Protein AF-A0A955B724-F1 (afdb_monomer_lite)

Secondary structure (DSSP, 8-state):
------HHHHHHHHHHHHTTSSSSHHHHHHHHHHHHHHHHHHS----SS--HHHHHHHTTPPP--TT----TTS-TTS-HHHHHHHHHHHHHHHHHT---

Radius of gyration: 25.25 Å; chains: 1; bounding box: 45×48×59 Å

Foldseek 3Di:
DDDDDPPVVVVVLVVC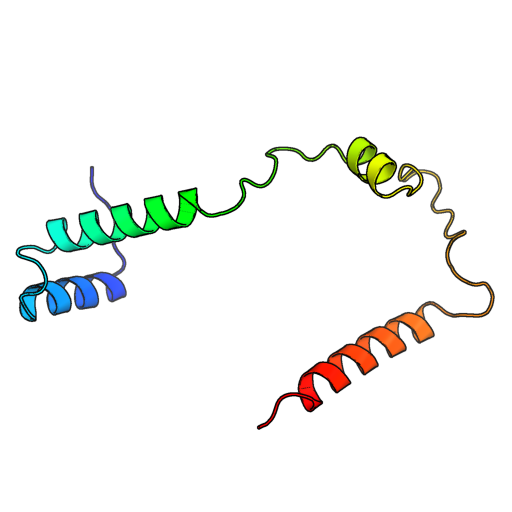CVVVVDVHSVRVVVVVVVVVVVVVVPDPPDPPDDDQCVVCVVVVHPDDDVVDPPPVVDPPPDDPVNVVVVVVVVVVVVVVVDDD

pLDDT: mean 72.62, std 12.62, range [35.91, 89.88]

Sequence (100 aa):
MTLDVPNEYEEILRRAVASGAFASEQEALVRALELLAQQTSQLPRLPDVIDIDELAADQNVGVFHADTPVASIWPEDESADDFLFFLKQTRSENVSGRAP

Structure (mmCIF, N/CA/C/O backbone):
data_AF-A0A955B724-F1
#
_entry.id   AF-A0A955B724-F1
#
loop_
_atom_site.group_PDB
_atom_site.id
_atom_site.type_symbol
_atom_site.label_atom_id
_atom_site.label_alt_id
_atom_site.label_comp_id
_atom_site.label_asym_id
_atom_site.label_entity_id
_atom_site.label_seq_id
_atom_site.pdbx_PDB_ins_code
_atom_site.Cartn_x
_atom_site.Cartn_y
_atom_site.Cartn_z
_atom_site.occupancy
_atom_site.B_iso_or_equiv
_atom_site.auth_seq_id
_atom_site.auth_comp_id
_atom_site.auth_asym_id
_atom_site.auth_atom_id
_atom_site.pdbx_PDB_model_num
ATOM 1 N N . MET A 1 1 ? -8.233 19.807 9.773 1.00 54.94 1 MET A N 1
ATOM 2 C CA . MET A 1 1 ? -7.944 18.886 8.655 1.00 54.94 1 MET A CA 1
ATOM 3 C C . MET A 1 1 ? -9.099 17.904 8.593 1.00 54.94 1 MET A C 1
ATOM 5 O O . MET A 1 1 ? -9.398 17.319 9.624 1.00 54.94 1 MET A O 1
ATOM 9 N N . THR A 1 2 ? -9.792 17.799 7.464 1.00 69.62 2 THR A N 1
ATOM 10 C CA . THR A 1 2 ? -10.919 16.872 7.261 1.00 69.62 2 THR A CA 1
ATOM 11 C C . THR A 1 2 ? -10.471 15.807 6.269 1.00 69.62 2 THR A C 1
ATOM 13 O O . THR A 1 2 ? -10.107 16.150 5.147 1.00 69.62 2 THR A O 1
ATOM 16 N N . LEU A 1 3 ? -10.427 14.548 6.704 1.00 71.50 3 LEU A N 1
ATOM 17 C CA . LEU A 1 3 ? -10.219 13.402 5.821 1.00 71.50 3 LEU A CA 1
ATOM 18 C C . LEU A 1 3 ? -11.588 12.912 5.362 1.00 71.50 3 LEU A C 1
ATOM 20 O O . LEU A 1 3 ? -12.451 12.665 6.200 1.00 71.50 3 LEU A O 1
ATOM 24 N N . ASP A 1 4 ? -11.763 12.795 4.051 1.00 79.62 4 ASP A N 1
ATOM 25 C CA . ASP A 1 4 ? -12.954 12.187 3.469 1.00 79.62 4 ASP A CA 1
ATOM 26 C C . ASP A 1 4 ? -12.738 10.672 3.446 1.00 79.62 4 ASP A C 1
ATOM 28 O O . ASP A 1 4 ? -11.904 10.158 2.695 1.00 79.62 4 ASP A O 1
ATOM 32 N N . VAL A 1 5 ? -13.391 9.974 4.372 1.00 76.00 5 VAL A N 1
ATOM 33 C CA . VAL A 1 5 ? -13.263 8.527 4.541 1.00 76.00 5 VAL A CA 1
ATOM 34 C C . VAL A 1 5 ? -14.445 7.879 3.824 1.00 76.00 5 VAL A C 1
ATOM 36 O O . VAL A 1 5 ? -15.586 8.166 4.178 1.00 76.00 5 VAL A O 1
ATOM 39 N N . PRO A 1 6 ? -14.220 7.004 2.829 1.00 84.50 6 PRO A N 1
ATOM 40 C CA . PRO A 1 6 ? -15.320 6.320 2.162 1.00 84.50 6 PRO A CA 1
ATOM 41 C C . PRO A 1 6 ? -16.178 5.526 3.160 1.00 84.50 6 PRO A C 1
ATOM 43 O O . PRO A 1 6 ? -15.643 4.892 4.071 1.00 84.50 6 PRO A O 1
ATOM 46 N N . ASN A 1 7 ? -17.502 5.517 2.960 1.00 80.44 7 ASN A N 1
ATOM 47 C CA . ASN A 1 7 ? -18.485 4.895 3.868 1.00 80.44 7 ASN A CA 1
ATOM 48 C C . ASN A 1 7 ? -18.147 3.447 4.269 1.00 80.44 7 ASN A C 1
ATOM 50 O O . ASN A 1 7 ? -18.413 3.029 5.393 1.00 80.44 7 ASN A O 1
ATOM 54 N N . GLU A 1 8 ? -17.547 2.681 3.360 1.00 82.00 8 GLU A N 1
ATOM 55 C CA . GLU A 1 8 ? -17.101 1.304 3.602 1.00 82.00 8 GLU A CA 1
ATOM 56 C C . GLU A 1 8 ? -16.079 1.187 4.747 1.00 82.00 8 GLU A C 1
ATOM 58 O O . GLU A 1 8 ? -16.098 0.210 5.494 1.00 82.00 8 GLU A O 1
ATOM 63 N N . TYR A 1 9 ? -15.232 2.199 4.949 1.00 83.19 9 TYR A N 1
ATOM 64 C CA . TYR A 1 9 ? -14.260 2.228 6.043 1.00 83.19 9 TYR A CA 1
ATOM 65 C C . TYR A 1 9 ? -14.847 2.804 7.331 1.00 83.19 9 TYR A C 1
ATOM 67 O O . TYR A 1 9 ? -14.409 2.420 8.416 1.00 83.19 9 TYR A O 1
ATOM 75 N N . GLU A 1 10 ? -15.866 3.663 7.247 1.00 84.31 10 GLU A N 1
ATOM 76 C CA . GLU A 1 10 ? -16.570 4.144 8.439 1.00 84.31 10 GLU A CA 1
ATOM 77 C C . GLU A 1 10 ? -17.240 3.003 9.208 1.00 84.31 10 GLU A C 1
ATOM 79 O O . GLU A 1 10 ? -17.202 2.984 10.438 1.00 84.31 10 GLU A O 1
ATOM 84 N N . GLU A 1 11 ? -17.832 2.028 8.509 1.00 87.12 11 GLU A N 1
ATOM 85 C CA . GLU A 1 11 ? -18.427 0.857 9.165 1.00 87.12 11 GLU A CA 1
ATOM 86 C C . GLU A 1 11 ? -17.374 0.003 9.880 1.00 87.12 11 GLU A C 1
ATOM 88 O O . GLU A 1 11 ? -17.616 -0.500 10.981 1.00 87.12 11 GLU A O 1
ATOM 93 N N . ILE A 1 12 ? -16.184 -0.132 9.290 1.00 87.12 12 ILE A N 1
ATOM 94 C CA . ILE A 1 12 ? -15.070 -0.880 9.881 1.00 87.12 12 ILE A CA 1
ATOM 95 C C . ILE A 1 12 ? -14.570 -0.173 11.145 1.00 87.12 12 ILE A C 1
ATOM 97 O O . ILE A 1 12 ? -14.381 -0.826 12.174 1.00 87.12 12 ILE A O 1
ATOM 101 N N . LEU A 1 13 ? -14.409 1.153 11.099 1.00 86.00 13 LEU A N 1
ATOM 102 C CA . LEU A 1 13 ? -14.000 1.962 12.250 1.00 86.00 13 LEU A CA 1
ATOM 103 C C . LEU A 1 13 ? -15.041 1.894 13.370 1.00 86.00 13 LEU A C 1
ATOM 105 O O . LEU A 1 13 ? -14.693 1.592 14.513 1.00 86.00 13 LEU A O 1
ATOM 109 N N . ARG A 1 14 ? -16.328 2.054 13.038 1.00 86.38 14 ARG A N 1
ATOM 110 C CA . ARG A 1 14 ? -17.433 1.899 13.994 1.00 86.38 14 ARG A CA 1
ATOM 111 C C . ARG A 1 14 ? -17.446 0.521 14.636 1.00 86.38 14 ARG A C 1
ATOM 113 O O . ARG A 1 14 ? -17.613 0.411 15.849 1.00 86.38 14 ARG A O 1
ATOM 120 N N . ARG A 1 15 ? -17.223 -0.539 13.857 1.00 88.38 15 ARG A N 1
ATOM 121 C CA . ARG A 1 15 ? -17.148 -1.911 14.374 1.00 88.38 15 ARG A CA 1
ATOM 122 C C . ARG A 1 15 ? -15.947 -2.122 15.294 1.00 88.38 15 ARG A C 1
ATOM 124 O O . ARG A 1 15 ? -16.079 -2.838 16.283 1.00 88.38 15 ARG A O 1
ATOM 131 N N . ALA A 1 16 ? -14.805 -1.512 14.989 1.00 85.31 16 ALA A N 1
ATOM 132 C CA . ALA A 1 16 ? -13.593 -1.606 15.800 1.00 85.31 16 ALA A CA 1
ATOM 133 C C . ALA A 1 16 ? -13.713 -0.848 17.137 1.00 85.31 16 ALA A C 1
ATOM 135 O O . ALA A 1 16 ? -13.170 -1.278 18.153 1.00 85.31 16 ALA A O 1
ATOM 136 N N . VAL A 1 17 ? -14.473 0.247 17.163 1.00 89.88 17 VAL A N 1
ATOM 137 C CA . VAL A 1 17 ? -14.834 0.937 18.410 1.00 89.88 17 VAL A CA 1
ATOM 138 C C . VAL A 1 17 ? -15.880 0.134 19.185 1.00 89.88 17 VAL A C 1
ATOM 140 O O . VAL A 1 17 ? -15.739 -0.076 20.387 1.00 89.88 17 VAL A O 1
ATOM 143 N N . ALA A 1 18 ? -16.898 -0.396 18.500 1.00 88.94 18 ALA A N 1
ATOM 144 C CA . ALA A 1 18 ? -17.945 -1.210 19.118 1.00 88.94 18 ALA A CA 1
ATOM 145 C C . ALA A 1 18 ? -17.420 -2.529 19.710 1.00 88.94 18 ALA A C 1
ATOM 147 O O . ALA A 1 18 ? -17.976 -3.028 20.687 1.00 88.94 18 ALA A O 1
ATOM 148 N N . SER A 1 19 ? -16.345 -3.093 19.153 1.00 89.69 19 SER A N 1
ATOM 149 C CA . SER A 1 19 ? -15.664 -4.263 19.717 1.00 89.69 19 SER A CA 1
ATOM 150 C C . SER A 1 19 ? -14.788 -3.933 20.930 1.00 89.69 19 SER A C 1
ATOM 152 O O . SER A 1 19 ? -14.245 -4.849 21.546 1.00 89.69 19 SER A O 1
ATOM 154 N N . GLY A 1 20 ? -14.638 -2.650 21.275 1.00 87.81 20 GLY A N 1
ATOM 155 C CA . GLY A 1 20 ? -13.774 -2.179 22.354 1.00 87.81 20 GLY A CA 1
ATOM 156 C C . GLY A 1 20 ? -12.282 -2.237 22.022 1.00 87.81 20 GLY A C 1
ATOM 157 O O . GLY A 1 20 ? -11.463 -2.084 22.924 1.00 87.81 20 GLY A O 1
ATOM 158 N N . ALA A 1 21 ? -11.913 -2.465 20.756 1.00 88.62 21 ALA A N 1
ATOM 159 C CA . ALA A 1 21 ? -10.511 -2.490 20.344 1.00 88.62 21 ALA A CA 1
ATOM 160 C C . ALA A 1 21 ? -9.868 -1.092 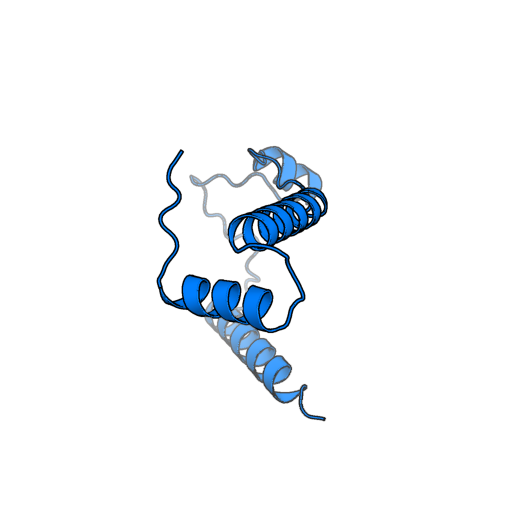20.387 1.00 88.62 21 ALA A C 1
ATOM 162 O O . ALA A 1 21 ? -8.664 -0.984 20.609 1.00 88.62 21 ALA A O 1
ATOM 163 N N . PHE A 1 22 ? -10.670 -0.037 20.208 1.00 89.75 22 PHE A N 1
ATOM 164 C CA . PHE A 1 22 ? -10.238 1.362 20.272 1.00 89.75 22 PHE A CA 1
ATOM 165 C C . PHE A 1 22 ? -11.264 2.206 21.033 1.00 89.75 22 PHE A C 1
ATOM 167 O O . PHE A 1 22 ? -12.462 1.923 20.975 1.00 89.75 22 PHE A O 1
ATOM 174 N N . ALA A 1 23 ? -10.819 3.258 21.728 1.00 86.44 23 ALA A N 1
ATOM 175 C CA . ALA A 1 23 ? -11.706 4.109 22.523 1.00 86.44 23 ALA A CA 1
ATOM 176 C C . ALA A 1 23 ? -12.511 5.102 21.665 1.00 86.44 23 ALA A C 1
ATOM 178 O O . ALA A 1 23 ? -13.528 5.627 22.115 1.00 86.44 23 ALA A O 1
ATOM 179 N N . SER A 1 24 ? -12.060 5.378 20.438 1.00 88.94 24 SER A N 1
ATOM 180 C CA . SER A 1 24 ? -12.735 6.269 19.488 1.00 88.94 24 SER A CA 1
ATOM 181 C C . SER A 1 24 ? -12.360 5.950 18.041 1.00 88.94 24 SER A C 1
ATOM 183 O O . SER A 1 24 ? -11.334 5.320 17.775 1.00 88.94 24 SER A O 1
ATOM 185 N N . GLU A 1 25 ? -13.171 6.425 17.094 1.00 86.12 25 GLU A N 1
ATOM 186 C CA . GLU A 1 25 ? -12.898 6.274 15.659 1.00 86.12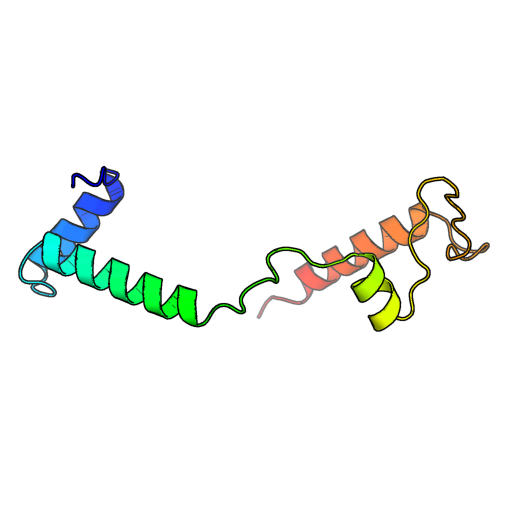 25 GLU A CA 1
ATOM 187 C C . GLU A 1 25 ? -11.607 6.998 15.260 1.00 86.12 25 GLU A C 1
ATOM 189 O O . GLU A 1 25 ? -10.820 6.467 14.478 1.00 86.12 25 GLU A O 1
ATOM 194 N N . GLN A 1 26 ? -11.338 8.173 15.847 1.00 86.75 26 GLN A N 1
ATOM 195 C CA . GLN A 1 26 ? -10.087 8.899 15.620 1.00 86.75 26 GLN A CA 1
ATOM 196 C C . GLN A 1 26 ? -8.866 8.088 16.063 1.00 86.75 26 GLN A C 1
ATOM 198 O O . GLN A 1 26 ? -7.868 8.062 15.348 1.00 86.75 26 GLN A O 1
ATOM 203 N N . GLU A 1 27 ? -8.931 7.414 17.213 1.00 86.38 27 GLU A N 1
ATOM 204 C CA . GLU A 1 27 ? -7.824 6.581 17.689 1.00 86.38 27 GLU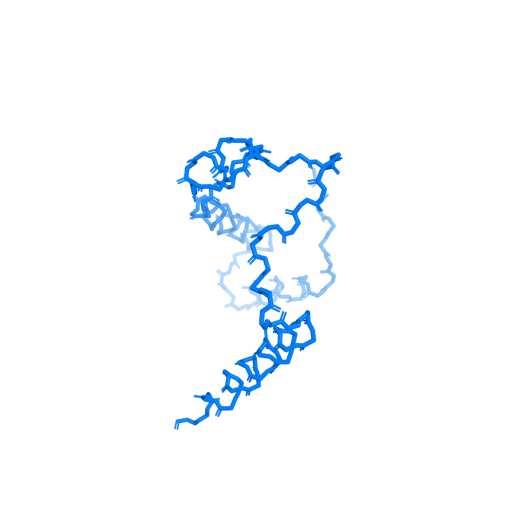 A CA 1
ATOM 205 C C . GLU A 1 27 ? -7.567 5.402 16.743 1.00 86.38 27 GLU A C 1
ATOM 207 O O . GLU A 1 27 ? -6.422 5.157 16.363 1.00 86.38 27 GLU A O 1
ATOM 212 N N . ALA A 1 28 ? -8.627 4.721 16.299 1.00 87.44 28 ALA A N 1
ATOM 213 C CA . ALA A 1 28 ? -8.518 3.641 15.321 1.00 87.44 28 ALA A CA 1
ATOM 214 C C . ALA A 1 28 ? -7.873 4.124 14.006 1.00 87.44 28 ALA A C 1
ATOM 216 O O . ALA A 1 28 ? -7.012 3.446 13.442 1.00 87.44 28 ALA A O 1
ATOM 217 N N . LEU A 1 29 ? -8.236 5.327 13.550 1.00 88.31 29 LEU A N 1
ATOM 218 C CA . LEU A 1 29 ? -7.723 5.922 12.316 1.00 88.31 29 LEU A CA 1
ATOM 219 C C . LEU A 1 29 ? -6.246 6.327 12.439 1.00 88.31 29 LEU A C 1
ATOM 221 O O . LEU A 1 29 ? -5.455 6.052 11.539 1.00 88.31 29 LEU A O 1
ATOM 225 N N . VAL A 1 30 ? -5.843 6.904 13.576 1.00 88.88 30 VAL A N 1
ATOM 226 C CA . VAL A 1 30 ? -4.430 7.211 13.862 1.00 88.88 30 VAL A CA 1
ATOM 227 C C . VAL A 1 30 ? -3.595 5.933 13.883 1.00 88.88 30 VAL A C 1
ATOM 229 O O . VAL A 1 30 ? -2.541 5.885 13.253 1.00 88.88 30 VAL A O 1
ATOM 232 N N . ARG A 1 31 ? -4.078 4.866 14.529 1.00 88.75 31 ARG A N 1
ATOM 233 C CA . ARG A 1 31 ? -3.377 3.573 14.554 1.00 88.75 31 ARG A CA 1
ATOM 234 C C . ARG A 1 31 ? -3.235 2.948 13.170 1.00 88.75 31 ARG A C 1
ATOM 236 O O . ARG A 1 31 ? -2.177 2.409 12.854 1.00 88.75 31 ARG A O 1
ATOM 243 N N . ALA A 1 32 ? -4.262 3.050 12.329 1.00 87.12 32 ALA A N 1
ATOM 244 C CA . ALA A 1 32 ? -4.183 2.595 10.944 1.00 87.12 32 ALA A CA 1
ATOM 245 C C . ALA A 1 32 ? -3.113 3.366 10.147 1.00 87.12 32 ALA A C 1
ATOM 247 O O . ALA A 1 32 ? -2.326 2.756 9.421 1.00 87.12 32 ALA A O 1
ATOM 248 N N . LEU A 1 33 ? -3.029 4.689 10.326 1.00 87.50 33 LEU A N 1
ATOM 249 C CA . LEU A 1 33 ? -2.004 5.521 9.687 1.00 87.50 33 LEU A CA 1
ATOM 250 C C . LEU A 1 33 ? -0.590 5.218 10.202 1.00 87.50 33 LEU A C 1
ATOM 252 O O . LEU A 1 33 ? 0.350 5.187 9.410 1.00 87.50 33 LEU A O 1
ATOM 256 N N . GLU A 1 34 ? -0.425 4.953 11.499 1.00 88.44 34 GLU A N 1
ATOM 257 C CA . GLU A 1 34 ? 0.859 4.528 12.073 1.00 88.44 34 GLU A CA 1
ATOM 258 C C . GLU A 1 34 ? 1.345 3.211 11.458 1.00 88.44 34 GLU A C 1
ATOM 260 O O . GLU A 1 34 ? 2.517 3.094 11.095 1.00 88.44 34 GLU A O 1
ATOM 265 N N . LEU A 1 35 ? 0.450 2.231 11.302 1.00 87.94 35 LEU A N 1
ATOM 266 C CA . LEU A 1 35 ? 0.770 0.957 10.657 1.00 87.94 35 LEU A CA 1
ATOM 267 C C . LEU A 1 35 ? 1.156 1.150 9.190 1.00 87.94 35 LEU A C 1
ATOM 269 O O . LEU A 1 35 ? 2.155 0.585 8.742 1.00 87.94 35 LEU A O 1
ATOM 273 N N . LEU A 1 36 ? 0.425 1.997 8.462 1.00 85.06 36 LEU A N 1
ATOM 274 C CA . LEU A 1 36 ? 0.755 2.331 7.080 1.00 85.06 36 LEU A CA 1
ATOM 275 C C . LEU A 1 36 ? 2.137 2.991 6.982 1.00 85.06 36 LEU A C 1
ATOM 277 O O . LEU A 1 36 ? 2.933 2.626 6.118 1.00 85.06 36 LEU A O 1
ATOM 281 N N . ALA A 1 37 ? 2.465 3.924 7.878 1.00 84.31 37 ALA A N 1
ATOM 282 C CA . ALA A 1 37 ? 3.768 4.588 7.896 1.00 84.31 37 ALA A CA 1
ATOM 283 C C . ALA A 1 37 ? 4.920 3.605 8.170 1.00 84.31 37 ALA A C 1
ATOM 285 O O . ALA A 1 37 ? 5.981 3.695 7.545 1.00 84.31 37 ALA A O 1
ATOM 286 N N . GLN A 1 38 ? 4.704 2.636 9.064 1.00 84.56 38 GLN A N 1
ATOM 287 C CA . GLN A 1 38 ? 5.669 1.570 9.345 1.00 84.56 38 GLN A CA 1
ATOM 288 C C . GLN A 1 38 ? 5.860 0.648 8.137 1.00 84.56 38 GLN A C 1
ATOM 290 O O . GLN A 1 38 ? 6.997 0.372 7.759 1.00 84.56 38 GLN A O 1
ATOM 295 N N . GLN A 1 39 ? 4.772 0.227 7.489 1.00 80.25 39 GLN A N 1
ATOM 296 C CA . GLN A 1 39 ? 4.830 -0.585 6.270 1.00 80.25 39 GLN A CA 1
ATOM 297 C C . GLN A 1 39 ? 5.527 0.157 5.128 1.00 80.25 39 GLN A C 1
ATOM 299 O O . GLN A 1 39 ? 6.392 -0.401 4.460 1.00 80.25 39 GLN A O 1
ATOM 304 N N . THR A 1 40 ? 5.218 1.441 4.951 1.00 75.19 40 THR A N 1
ATOM 305 C CA . THR A 1 40 ? 5.823 2.273 3.902 1.00 75.19 40 THR A CA 1
ATOM 306 C C . THR A 1 40 ? 7.318 2.481 4.144 1.00 75.19 40 THR A C 1
ATOM 308 O O . THR A 1 40 ? 8.094 2.551 3.198 1.00 75.19 40 THR A O 1
ATOM 311 N N . SER A 1 41 ? 7.747 2.520 5.408 1.00 72.94 41 SER A N 1
ATOM 312 C CA . SER A 1 41 ? 9.163 2.633 5.776 1.00 72.94 41 SER A CA 1
ATOM 313 C C . SER A 1 41 ? 9.957 1.341 5.545 1.00 72.94 41 SER A C 1
ATOM 315 O O . SER A 1 41 ? 11.179 1.396 5.440 1.00 72.94 41 SER A O 1
ATOM 317 N N . GLN A 1 42 ? 9.284 0.188 5.476 1.00 72.38 42 GLN A N 1
ATOM 318 C CA . GLN A 1 42 ? 9.897 -1.111 5.171 1.00 72.38 42 GLN A CA 1
ATOM 319 C C . GLN A 1 42 ? 9.949 -1.416 3.671 1.00 72.38 42 GLN A C 1
ATOM 321 O O . GLN A 1 42 ? 10.674 -2.322 3.261 1.00 72.38 42 GLN A O 1
ATOM 326 N N . LEU A 1 43 ? 9.197 -0.680 2.849 1.00 69.06 43 LEU A N 1
ATOM 327 C CA . LEU A 1 43 ? 9.299 -0.815 1.404 1.00 69.06 43 LEU A CA 1
ATOM 328 C C . LEU A 1 43 ? 10.662 -0.277 0.949 1.00 69.06 43 LEU A C 1
ATOM 330 O O . LEU A 1 43 ? 11.055 0.818 1.369 1.00 69.06 43 LEU A O 1
ATOM 334 N N . PRO A 1 44 ? 11.396 -1.018 0.096 1.00 67.25 44 PRO A N 1
ATOM 335 C CA . PRO A 1 44 ? 12.588 -0.473 -0.525 1.00 67.25 44 PRO A CA 1
ATOM 336 C C . PRO A 1 44 ? 12.169 0.797 -1.259 1.00 67.25 44 PRO A C 1
ATOM 338 O O . PRO A 1 44 ? 11.252 0.773 -2.084 1.00 67.25 44 PRO A O 1
ATOM 341 N N . ARG A 1 45 ? 12.804 1.921 -0.919 1.00 64.50 45 ARG A N 1
ATOM 342 C CA . ARG A 1 45 ? 12.619 3.153 -1.680 1.00 64.50 45 ARG A CA 1
ATOM 343 C C . ARG A 1 45 ? 13.078 2.850 -3.099 1.00 64.50 45 ARG A C 1
ATOM 345 O O . ARG A 1 45 ? 14.268 2.632 -3.320 1.00 64.50 45 ARG A O 1
ATOM 352 N N . LEU A 1 46 ? 12.131 2.770 -4.029 1.00 63.44 46 LEU A N 1
ATOM 353 C CA . LEU A 1 46 ? 12.450 2.804 -5.448 1.00 63.44 46 LEU A CA 1
ATOM 354 C C . LEU A 1 46 ? 13.268 4.083 -5.679 1.00 63.44 46 LEU A C 1
ATOM 356 O O . LEU A 1 46 ? 12.878 5.127 -5.151 1.00 63.44 46 LEU A O 1
ATOM 360 N N . PRO A 1 47 ? 14.412 4.018 -6.376 1.00 65.00 47 PRO A N 1
ATOM 361 C CA . PRO A 1 47 ? 15.153 5.224 -6.708 1.00 65.00 47 PRO A CA 1
ATOM 362 C C . PRO A 1 47 ? 14.215 6.166 -7.469 1.00 65.00 47 PRO A C 1
ATOM 364 O O . PRO A 1 47 ? 13.573 5.739 -8.428 1.00 65.00 47 PRO A O 1
ATOM 367 N N . ASP A 1 48 ? 14.113 7.421 -7.023 1.00 66.56 48 ASP A N 1
ATOM 368 C CA . ASP A 1 48 ? 13.171 8.405 -7.585 1.00 66.56 48 ASP A CA 1
ATOM 369 C C . ASP A 1 48 ? 13.407 8.654 -9.085 1.00 66.56 48 ASP A C 1
ATOM 371 O O . ASP A 1 48 ? 12.497 9.054 -9.809 1.00 66.56 48 ASP A O 1
ATOM 375 N N . VAL A 1 49 ? 14.618 8.374 -9.565 1.00 62.81 49 VAL A N 1
ATOM 376 C CA . VAL A 1 49 ? 14.982 8.301 -10.976 1.00 62.81 49 VAL A CA 1
ATOM 377 C C . VAL A 1 49 ? 16.047 7.223 -11.074 1.00 62.81 49 VAL A C 1
ATOM 379 O O . VAL A 1 49 ? 17.103 7.352 -10.457 1.00 62.81 49 VAL A O 1
ATOM 382 N N . ILE A 1 50 ? 15.770 6.153 -11.812 1.00 64.94 50 ILE A N 1
ATOM 383 C CA . ILE A 1 50 ? 16.833 5.238 -12.200 1.00 64.94 50 ILE A CA 1
ATOM 384 C C . ILE A 1 50 ? 17.372 5.732 -13.536 1.00 64.94 50 ILE A C 1
ATOM 386 O O . ILE A 1 50 ? 16.617 5.813 -14.507 1.00 64.94 50 ILE A O 1
ATOM 390 N N . ASP A 1 51 ? 18.650 6.097 -13.567 1.00 72.25 51 ASP A N 1
ATOM 391 C CA . ASP A 1 51 ? 19.332 6.392 -14.818 1.00 72.25 51 ASP A CA 1
ATOM 392 C C . ASP A 1 51 ? 19.420 5.091 -15.629 1.00 72.25 51 ASP A C 1
ATOM 394 O O . ASP A 1 51 ? 20.009 4.093 -15.202 1.00 72.25 51 ASP A O 1
ATOM 398 N N . ILE A 1 52 ? 18.744 5.080 -16.776 1.00 69.38 52 ILE A N 1
ATOM 399 C CA . ILE A 1 52 ? 18.636 3.907 -17.648 1.00 69.38 52 ILE A CA 1
ATOM 400 C C . ILE A 1 52 ? 20.026 3.507 -18.159 1.00 69.38 52 ILE A C 1
ATOM 402 O O . ILE A 1 52 ? 20.285 2.316 -18.338 1.00 69.38 52 ILE A O 1
ATOM 406 N N . ASP A 1 53 ? 20.929 4.475 -18.329 1.00 72.50 53 ASP A N 1
ATOM 407 C CA . ASP A 1 53 ? 22.290 4.226 -18.795 1.00 72.50 53 ASP A CA 1
ATOM 408 C C . ASP A 1 53 ? 23.139 3.568 -17.694 1.00 72.50 53 ASP A C 1
ATOM 410 O O . ASP A 1 53 ? 23.942 2.674 -17.976 1.00 72.50 53 ASP A O 1
ATOM 414 N N . GLU A 1 54 ? 22.910 3.935 -16.428 1.00 70.75 54 GLU A N 1
ATOM 415 C CA . GLU A 1 54 ? 23.561 3.315 -15.267 1.00 70.75 54 GLU A CA 1
ATOM 416 C C . GLU A 1 54 ? 23.082 1.868 -15.059 1.00 70.75 54 GLU A C 1
ATOM 418 O O . GLU A 1 54 ? 23.896 0.971 -14.836 1.00 70.75 54 GLU A O 1
ATOM 423 N N . LEU A 1 55 ? 21.780 1.604 -15.229 1.00 70.81 55 LEU A N 1
ATOM 424 C CA . LEU A 1 55 ? 21.241 0.237 -15.223 1.00 70.81 55 LEU A CA 1
ATOM 425 C C . LEU A 1 55 ? 21.784 -0.616 -16.366 1.00 70.81 55 LEU A C 1
ATOM 427 O O . LEU A 1 55 ? 22.084 -1.791 -16.161 1.00 70.81 55 LEU A O 1
ATOM 431 N N . ALA A 1 56 ? 21.876 -0.057 -17.573 1.00 70.94 56 ALA A N 1
ATOM 432 C CA . ALA A 1 56 ? 22.395 -0.778 -18.728 1.00 70.94 56 ALA A CA 1
ATOM 433 C C . ALA A 1 56 ? 23.855 -1.195 -18.491 1.00 70.94 56 ALA A C 1
ATOM 435 O O . ALA A 1 56 ? 24.214 -2.349 -18.734 1.00 70.94 56 ALA A O 1
ATOM 436 N N . ALA A 1 57 ? 24.666 -0.297 -17.920 1.00 71.00 57 ALA A N 1
ATOM 437 C CA . ALA A 1 57 ? 26.042 -0.590 -17.538 1.00 71.00 57 ALA A CA 1
ATOM 438 C C . ALA A 1 57 ? 26.143 -1.691 -16.464 1.00 71.00 57 ALA A C 1
ATOM 440 O O . ALA A 1 57 ? 26.939 -2.617 -16.626 1.00 71.00 57 ALA A O 1
ATOM 441 N N . ASP A 1 58 ? 25.328 -1.633 -15.404 1.00 74.38 58 ASP A N 1
ATOM 442 C CA . ASP A 1 58 ? 25.311 -2.642 -14.329 1.00 74.38 58 ASP A CA 1
ATOM 443 C C . ASP A 1 58 ? 24.882 -4.031 -14.833 1.00 74.38 58 ASP A C 1
ATOM 445 O O . ASP A 1 58 ? 25.467 -5.056 -14.484 1.00 74.38 58 ASP A O 1
ATOM 449 N N . GLN A 1 59 ? 23.901 -4.067 -15.734 1.00 74.50 59 GLN A N 1
ATOM 450 C CA . GLN A 1 59 ? 23.372 -5.297 -16.321 1.00 74.50 59 GLN A CA 1
ATOM 451 C C . GLN A 1 59 ? 24.198 -5.794 -17.526 1.00 74.50 59 GLN A C 1
ATOM 453 O O . GLN A 1 59 ? 23.835 -6.790 -18.156 1.00 74.50 59 GLN A O 1
ATOM 458 N N . ASN A 1 60 ? 25.312 -5.119 -17.851 1.00 65.88 60 ASN A N 1
ATOM 459 C CA . ASN A 1 60 ? 26.165 -5.379 -19.016 1.00 65.88 60 ASN A CA 1
ATOM 460 C C . ASN A 1 60 ? 25.371 -5.462 -20.339 1.00 65.88 60 ASN A C 1
ATOM 462 O O . ASN A 1 60 ? 25.675 -6.262 -21.227 1.00 65.88 60 ASN A O 1
ATOM 466 N N . VAL A 1 61 ? 24.325 -4.642 -20.453 1.00 67.75 61 VAL A N 1
ATOM 467 C CA . VAL A 1 61 ? 23.488 -4.502 -21.647 1.00 67.75 61 VAL A CA 1
ATOM 468 C C . VAL A 1 61 ? 23.910 -3.219 -22.355 1.00 67.75 61 VAL A C 1
ATOM 470 O O . VAL A 1 61 ? 24.169 -2.201 -21.719 1.00 67.75 61 VAL A O 1
ATOM 473 N N . GLY A 1 62 ? 24.017 -3.250 -23.684 1.00 64.38 62 GLY A N 1
ATOM 474 C CA . GLY A 1 62 ? 24.352 -2.050 -24.451 1.00 64.38 62 GLY A CA 1
ATOM 475 C C . GLY A 1 62 ? 23.330 -0.932 -24.219 1.00 64.38 62 GLY A C 1
ATOM 476 O O . GLY A 1 62 ? 22.133 -1.201 -24.108 1.00 64.38 62 GLY A O 1
ATOM 477 N N . VAL A 1 63 ? 23.803 0.316 -24.164 1.00 62.00 63 VAL A N 1
ATOM 478 C CA . VAL A 1 63 ? 22.952 1.508 -24.039 1.00 62.00 63 VAL A CA 1
ATOM 479 C C . VAL A 1 63 ? 21.882 1.486 -25.132 1.00 62.00 63 VAL A C 1
ATOM 481 O O . VAL A 1 63 ? 22.193 1.336 -26.316 1.00 62.00 63 VAL A O 1
ATOM 484 N N . PHE A 1 64 ? 20.613 1.625 -24.747 1.00 57.66 64 PHE A N 1
ATOM 485 C CA . PHE A 1 64 ? 19.501 1.571 -25.691 1.00 57.66 64 PHE A CA 1
ATOM 486 C C . PHE A 1 64 ? 19.494 2.832 -26.564 1.00 57.66 64 PHE A C 1
ATOM 488 O O . PHE A 1 64 ? 19.119 3.915 -26.123 1.00 57.66 64 PHE A O 1
ATOM 495 N N . HIS A 1 65 ? 19.931 2.710 -27.815 1.00 58.19 65 HIS A N 1
ATOM 496 C CA . HIS A 1 65 ? 19.865 3.790 -28.798 1.00 58.19 65 HIS A CA 1
ATOM 497 C C . HIS A 1 65 ? 18.597 3.622 -29.637 1.00 58.19 65 HIS A C 1
ATOM 499 O O . HIS A 1 65 ? 18.555 2.796 -30.549 1.00 58.19 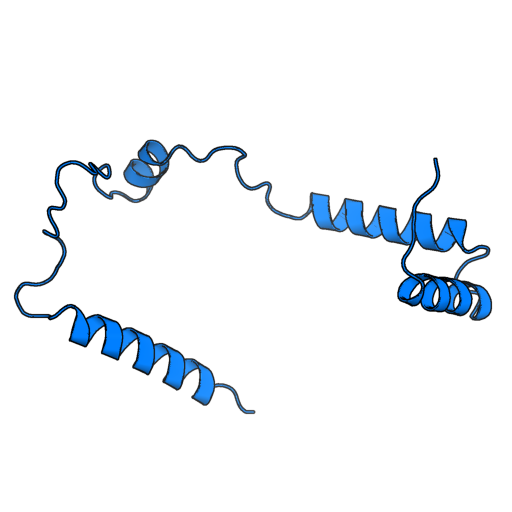65 HIS A O 1
ATOM 505 N N . ALA A 1 66 ? 17.564 4.415 -29.338 1.00 56.16 66 ALA A N 1
ATOM 506 C CA . ALA A 1 66 ? 16.269 4.363 -30.026 1.00 56.16 66 ALA A CA 1
ATOM 507 C C . ALA A 1 66 ? 16.366 4.596 -31.551 1.00 56.16 66 ALA A C 1
ATOM 509 O O . ALA A 1 66 ? 15.509 4.130 -32.299 1.00 56.16 66 ALA A O 1
ATOM 510 N N . ASP A 1 67 ? 17.431 5.261 -32.009 1.00 56.69 67 ASP A N 1
ATOM 511 C CA . ASP A 1 67 ? 17.689 5.565 -33.424 1.00 56.69 67 ASP A CA 1
ATOM 512 C C . ASP A 1 67 ? 18.297 4.388 -34.211 1.00 56.69 67 ASP A C 1
ATOM 514 O O . ASP A 1 67 ? 18.432 4.442 -35.434 1.00 56.6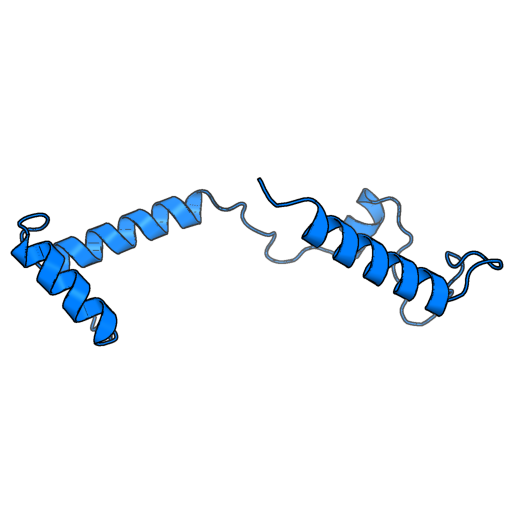9 67 ASP A O 1
ATOM 518 N N . THR A 1 68 ? 18.632 3.297 -33.523 1.00 52.00 68 THR A N 1
ATOM 519 C CA . THR A 1 68 ? 19.157 2.066 -34.119 1.00 52.00 68 THR A CA 1
ATOM 520 C C . THR A 1 68 ? 18.467 0.871 -33.470 1.00 52.00 68 THR A C 1
ATOM 522 O O . THR A 1 68 ? 19.022 0.270 -32.548 1.00 52.00 68 THR A O 1
ATOM 525 N N . PRO A 1 69 ? 17.266 0.478 -33.936 1.00 47.50 69 PRO A N 1
ATOM 526 C CA . PRO A 1 69 ? 16.656 -0.784 -33.548 1.00 47.50 69 PRO A CA 1
ATOM 527 C C . PRO A 1 69 ? 17.423 -1.925 -34.222 1.00 47.50 69 PRO A C 1
ATOM 529 O O . PRO A 1 69 ? 16.953 -2.558 -35.165 1.00 47.50 69 PRO A O 1
ATOM 532 N N . VAL A 1 70 ? 18.649 -2.174 -33.768 1.00 51.84 70 VAL A N 1
ATOM 533 C CA . VAL A 1 70 ? 19.370 -3.384 -34.128 1.00 51.84 70 VAL A CA 1
ATOM 534 C C . VAL A 1 70 ? 18.920 -4.439 -33.135 1.00 51.84 70 VAL A C 1
ATOM 536 O O . VAL A 1 70 ? 19.463 -4.568 -32.039 1.00 51.84 70 VAL A O 1
ATOM 539 N N . ALA A 1 71 ? 17.904 -5.207 -33.517 1.00 53.34 71 ALA A N 1
ATOM 540 C CA . ALA A 1 71 ? 17.600 -6.476 -32.873 1.00 53.34 71 ALA A CA 1
ATOM 541 C C . ALA A 1 71 ? 18.710 -7.497 -33.205 1.00 53.34 71 ALA A C 1
ATOM 543 O O . ALA A 1 71 ? 18.451 -8.541 -33.781 1.00 53.34 71 ALA A O 1
ATOM 544 N N . SER A 1 72 ? 19.969 -7.195 -32.865 1.00 52.75 72 SER A N 1
ATOM 545 C CA . SER A 1 72 ? 21.103 -8.124 -33.017 1.00 52.75 72 SER A CA 1
ATOM 546 C C . SER A 1 72 ? 21.095 -9.237 -31.970 1.00 52.75 72 SER A C 1
ATOM 548 O O . SER A 1 72 ? 21.961 -10.102 -31.995 1.00 52.75 72 SER A O 1
ATOM 550 N N . ILE A 1 73 ? 20.152 -9.198 -31.029 1.00 59.41 73 ILE A N 1
ATOM 551 C CA . ILE A 1 73 ? 20.003 -10.193 -29.961 1.00 59.41 73 ILE A CA 1
ATOM 552 C C . ILE A 1 73 ? 18.948 -11.242 -30.346 1.00 59.41 73 ILE A C 1
ATOM 554 O O . ILE A 1 73 ? 18.796 -12.237 -29.646 1.00 59.41 73 ILE A O 1
ATOM 558 N N . TRP A 1 74 ? 18.217 -11.045 -31.451 1.00 64.06 74 TRP A N 1
ATOM 559 C CA . TRP A 1 74 ? 17.246 -12.034 -31.897 1.00 64.06 74 TRP A CA 1
ATOM 560 C C . TRP A 1 74 ? 17.985 -13.176 -32.609 1.00 64.06 74 TRP A C 1
ATOM 562 O O . TRP A 1 74 ? 18.648 -12.897 -33.612 1.00 64.06 74 TRP A O 1
ATOM 572 N N . PRO A 1 75 ? 17.936 -14.427 -32.107 1.00 63.88 75 PRO A N 1
ATOM 573 C CA . PRO A 1 75 ? 18.575 -15.549 -32.784 1.00 63.88 75 PRO A CA 1
ATOM 574 C C . PRO A 1 75 ? 18.023 -15.645 -34.206 1.00 63.88 75 PRO A C 1
ATOM 576 O O . PRO A 1 75 ? 16.807 -15.631 -34.384 1.00 63.88 75 PRO A O 1
ATOM 579 N N . GLU A 1 76 ? 18.888 -15.734 -35.220 1.00 63.41 76 GLU A N 1
ATOM 580 C CA . GLU A 1 76 ? 18.444 -15.813 -36.626 1.00 63.41 76 GLU A CA 1
ATOM 581 C C . GLU A 1 76 ? 17.538 -17.033 -36.885 1.00 63.41 76 GLU A C 1
ATOM 583 O O . GLU A 1 76 ? 16.759 -17.047 -37.839 1.00 63.41 76 GLU A O 1
ATOM 588 N N . ASP A 1 77 ? 17.616 -18.024 -35.994 1.00 68.31 77 ASP A N 1
ATOM 589 C CA . ASP A 1 77 ? 16.909 -19.299 -36.051 1.00 68.31 77 ASP A CA 1
ATOM 590 C C . ASP A 1 77 ? 15.550 -19.282 -35.327 1.00 68.31 77 ASP A C 1
ATOM 592 O O . ASP A 1 77 ? 14.777 -20.231 -35.461 1.00 68.31 77 ASP A O 1
ATOM 596 N N . GLU A 1 78 ? 15.248 -18.237 -34.549 1.00 65.19 78 GLU A N 1
ATOM 597 C CA . GLU A 1 78 ? 14.017 -18.139 -33.760 1.00 65.19 78 GLU A CA 1
ATOM 598 C C . GLU A 1 78 ? 13.155 -16.985 -34.265 1.00 65.19 78 GLU A C 1
ATOM 600 O O . GLU A 1 78 ? 13.641 -15.886 -34.515 1.00 65.19 78 GLU A O 1
ATOM 605 N N . SER A 1 79 ? 11.846 -17.189 -34.407 1.00 73.50 79 SER A N 1
ATOM 606 C CA . SER A 1 79 ? 10.934 -16.104 -34.777 1.00 73.50 79 SER A CA 1
ATOM 607 C C . SER A 1 79 ? 10.388 -15.371 -33.545 1.00 73.50 79 SER A C 1
ATOM 609 O O . SER A 1 79 ? 10.316 -15.919 -32.443 1.00 73.50 79 SER A O 1
ATOM 611 N N . ALA A 1 80 ? 9.941 -14.122 -33.734 1.00 69.69 80 ALA A N 1
ATOM 612 C CA . ALA A 1 80 ? 9.181 -13.376 -32.723 1.00 69.69 80 ALA A CA 1
ATOM 613 C C . ALA A 1 80 ? 7.972 -14.168 -32.199 1.00 69.69 80 ALA A C 1
ATOM 615 O O . ALA A 1 80 ? 7.644 -14.109 -31.012 1.00 69.69 80 ALA A O 1
ATOM 616 N N . ASP A 1 81 ? 7.342 -14.947 -33.076 1.00 73.06 81 ASP A N 1
ATOM 617 C CA . ASP A 1 81 ? 6.185 -15.768 -32.748 1.00 73.06 81 ASP A CA 1
ATOM 618 C C . ASP A 1 81 ? 6.549 -16.970 -31.863 1.00 73.06 81 ASP A C 1
ATOM 620 O O . ASP A 1 81 ? 5.793 -17.282 -30.940 1.00 73.06 81 ASP A O 1
ATOM 624 N N . ASP A 1 82 ? 7.718 -17.586 -32.062 1.00 74.94 82 ASP A N 1
ATOM 625 C CA . ASP A 1 82 ? 8.200 -18.703 -31.234 1.00 74.94 82 ASP A CA 1
ATOM 626 C C . ASP A 1 82 ? 8.475 -18.256 -29.794 1.00 74.94 82 ASP A C 1
ATOM 628 O O . ASP A 1 82 ? 8.069 -18.920 -28.837 1.00 74.94 82 ASP A O 1
ATOM 632 N N . PHE A 1 83 ? 9.068 -17.072 -29.617 1.00 75.88 83 PHE A N 1
ATOM 633 C CA . PHE A 1 83 ? 9.278 -16.485 -28.293 1.00 75.88 83 PHE A CA 1
ATOM 634 C C . PHE A 1 83 ? 7.954 -16.138 -27.597 1.00 75.88 83 PHE A C 1
ATOM 636 O O . PHE A 1 83 ? 7.757 -16.424 -26.411 1.00 75.88 83 PHE A O 1
ATOM 643 N N . LEU A 1 84 ? 6.997 -15.558 -28.330 1.00 80.75 84 LEU A N 1
ATOM 644 C CA . LEU A 1 84 ? 5.665 -15.273 -27.791 1.00 80.75 84 LEU A CA 1
ATOM 645 C C . LEU A 1 84 ? 4.908 -16.558 -27.436 1.00 80.75 84 LEU A C 1
ATOM 647 O O . LEU A 1 84 ? 4.147 -16.577 -26.463 1.00 80.75 84 LEU A O 1
ATOM 651 N N . PHE A 1 85 ? 5.114 -17.629 -28.199 1.00 78.38 85 PHE A N 1
ATOM 652 C CA . PHE A 1 85 ? 4.573 -18.946 -27.897 1.00 78.38 85 PHE A CA 1
ATOM 653 C C . PHE A 1 85 ? 5.200 -19.527 -26.623 1.00 78.38 85 PHE A C 1
ATOM 655 O O . PHE A 1 85 ? 4.465 -19.926 -25.717 1.00 78.38 85 PHE A O 1
ATOM 662 N N . PHE A 1 86 ? 6.527 -19.469 -26.488 1.00 76.69 86 PHE A N 1
ATOM 663 C CA . PHE A 1 86 ? 7.253 -19.880 -25.284 1.00 76.69 86 PHE A CA 1
ATOM 664 C C . PHE A 1 86 ? 6.776 -19.136 -24.024 1.00 76.69 86 PHE A C 1
ATOM 666 O O . PHE A 1 86 ? 6.492 -19.761 -22.998 1.00 76.69 86 PHE A O 1
ATOM 673 N N . LEU A 1 87 ? 6.597 -17.811 -24.091 1.00 78.94 87 LEU A N 1
ATOM 674 C CA . LEU A 1 87 ? 6.077 -17.018 -22.968 1.00 78.94 87 LEU A CA 1
ATOM 675 C C . LEU A 1 87 ? 4.644 -17.409 -22.580 1.00 78.94 87 LEU A C 1
ATOM 677 O O . LEU A 1 87 ? 4.290 -17.449 -21.399 1.00 78.94 87 LEU A O 1
ATOM 681 N N . LYS A 1 88 ? 3.792 -17.710 -23.565 1.00 78.88 88 LYS A N 1
ATOM 682 C CA . LYS A 1 88 ? 2.427 -18.188 -23.303 1.00 78.88 88 LYS A CA 1
ATOM 683 C C . LYS A 1 88 ? 2.430 -19.584 -22.682 1.00 78.88 88 LYS A C 1
ATOM 685 O O . LYS A 1 88 ? 1.631 -19.839 -21.777 1.00 78.88 88 LYS A O 1
ATOM 690 N N . GLN A 1 89 ? 3.317 -20.465 -23.135 1.00 73.69 89 GLN A N 1
ATOM 691 C CA . GLN A 1 89 ? 3.435 -21.831 -22.635 1.00 73.69 89 GLN A CA 1
ATOM 692 C C . GLN A 1 89 ? 3.954 -21.860 -21.194 1.00 73.69 89 GLN A C 1
ATOM 694 O O . GLN A 1 89 ? 3.288 -22.420 -20.325 1.00 73.69 89 GLN A O 1
ATOM 699 N N . THR A 1 90 ? 5.048 -21.153 -20.906 1.00 71.75 90 THR A N 1
ATOM 700 C CA . THR A 1 90 ? 5.607 -21.034 -19.546 1.00 71.75 90 THR A CA 1
ATOM 701 C C . THR A 1 90 ? 4.619 -20.403 -18.567 1.00 71.75 90 THR A C 1
ATOM 703 O O . THR A 1 90 ? 4.477 -20.874 -17.439 1.00 71.75 90 THR A O 1
ATOM 706 N N . ARG A 1 91 ? 3.857 -19.383 -18.989 1.00 64.94 91 ARG A N 1
ATOM 707 C CA . ARG A 1 91 ? 2.786 -18.806 -18.159 1.00 64.94 91 ARG A CA 1
ATOM 708 C C . ARG A 1 91 ? 1.656 -19.803 -17.887 1.00 64.94 91 ARG A C 1
ATOM 710 O O . ARG A 1 91 ? 1.093 -19.786 -16.797 1.00 64.94 91 ARG A O 1
ATOM 717 N N . SER A 1 92 ? 1.326 -20.663 -18.846 1.00 64.69 92 SER A N 1
ATOM 718 C CA . SER A 1 92 ? 0.271 -21.677 -18.695 1.00 64.69 92 SER A CA 1
ATOM 719 C C . SER A 1 92 ? 0.712 -22.850 -17.809 1.00 64.69 92 SER A C 1
ATOM 721 O O . SER A 1 92 ? -0.080 -23.343 -17.003 1.00 64.69 92 SER A O 1
ATOM 723 N N . GLU A 1 93 ? 1.984 -23.255 -17.885 1.00 58.41 93 GLU A N 1
ATOM 724 C CA . GLU A 1 93 ? 2.578 -24.266 -16.998 1.00 58.41 93 GLU A CA 1
ATOM 725 C C . GLU A 1 93 ? 2.689 -23.775 -15.551 1.00 58.41 93 GLU A C 1
ATOM 727 O O . GLU A 1 93 ? 2.333 -24.505 -14.627 1.00 58.41 93 GLU A O 1
ATOM 732 N N . ASN A 1 94 ? 3.080 -22.516 -15.333 1.00 57.22 94 ASN A N 1
ATOM 733 C CA . ASN A 1 94 ? 3.192 -21.949 -13.983 1.00 57.22 94 ASN A CA 1
ATOM 734 C C . ASN A 1 94 ? 1.823 -21.806 -13.281 1.00 57.22 94 ASN A C 1
ATOM 736 O O . ASN A 1 94 ? 1.733 -21.818 -12.056 1.00 57.22 94 ASN A O 1
ATOM 740 N N . VAL A 1 95 ? 0.735 -21.717 -14.056 1.00 56.50 95 VAL A N 1
ATOM 741 C CA . VAL A 1 95 ? -0.646 -21.725 -13.540 1.00 56.50 95 VAL A CA 1
ATOM 742 C C . VAL A 1 95 ? -1.153 -23.152 -13.281 1.00 56.50 95 VAL A C 1
ATOM 744 O O . VAL A 1 95 ? -1.951 -23.347 -12.368 1.00 56.50 95 VAL A O 1
ATOM 747 N N . SER A 1 96 ? -0.662 -24.163 -14.009 1.00 53.22 96 SER A N 1
ATOM 748 C CA . SER A 1 96 ? -1.030 -25.575 -13.784 1.00 53.22 96 SER A CA 1
ATOM 749 C C . SER A 1 96 ? -0.197 -26.278 -12.704 1.00 53.22 96 SER A C 1
ATOM 751 O O . SER A 1 96 ? -0.622 -27.308 -12.191 1.00 53.22 96 SER A O 1
ATOM 753 N N . GLY A 1 97 ? 0.957 -25.727 -12.316 1.00 51.72 97 GLY A N 1
ATOM 754 C CA . GLY A 1 97 ? 1.820 -26.274 -11.260 1.00 51.72 97 GLY A CA 1
ATOM 755 C C . GLY A 1 97 ? 1.419 -25.917 -9.823 1.00 51.72 97 GLY A C 1
ATOM 756 O O . GLY A 1 97 ? 2.127 -26.292 -8.891 1.00 51.72 97 GLY A O 1
ATOM 757 N N . ARG A 1 98 ? 0.316 -25.184 -9.610 1.00 48.19 98 ARG A N 1
ATOM 758 C CA . ARG A 1 98 ? -0.135 -24.777 -8.270 1.00 48.19 98 ARG A CA 1
ATOM 759 C C . ARG A 1 98 ? -1.559 -25.242 -7.970 1.00 48.19 98 ARG A C 1
ATOM 761 O O . ARG A 1 98 ? -2.490 -24.443 -7.948 1.00 48.19 98 ARG A O 1
ATOM 768 N N . ALA A 1 99 ? -1.696 -26.529 -7.674 1.00 35.91 99 ALA A N 1
ATOM 769 C CA . ALA A 1 99 ? -2.767 -27.083 -6.847 1.00 35.91 99 ALA A CA 1
ATOM 770 C C . ALA A 1 99 ? -2.297 -28.421 -6.233 1.00 35.91 99 ALA A C 1
ATOM 772 O O . ALA A 1 99 ? -1.545 -29.140 -6.886 1.00 35.91 99 ALA A O 1
ATOM 773 N N . PRO A 1 100 ? -2.836 -28.775 -5.056 1.00 49.81 100 PRO A N 1
ATOM 774 C CA . PRO A 1 100 ? -2.210 -28.783 -3.724 1.00 49.81 100 PRO A CA 1
ATOM 775 C C . PRO A 1 100 ? -1.058 -29.774 -3.498 1.00 49.81 100 PRO A C 1
ATOM 777 O O . PRO A 1 100 ? -1.056 -30.859 -4.117 1.00 49.81 100 PRO A O 1
#